Protein AF-A0A965PEU0-F1 (afdb_monomer_lite)

pLDDT: mean 86.39, std 12.09, range [56.53, 98.12]

Sequence (82 aa):
MTLREVIIAMQGYNNQFEIEQQFEWERARWQTTLLLNVHTAKGKSIKPKDLIEFPWENDNPKPIKRSLTEVDKSIFEKWDKE

Structure (mmCIF, N/CA/C/O backbone):
data_AF-A0A965PEU0-F1
#
_entry.id   AF-A0A965PEU0-F1
#
loop_
_atom_site.group_PDB
_atom_site.id
_atom_site.type_symbol
_atom_site.label_atom_id
_atom_site.label_alt_id
_atom_site.label_comp_id
_atom_site.label_asym_id
_atom_site.label_entity_id
_atom_site.label_seq_id
_atom_site.pdbx_PDB_ins_code
_atom_site.Cartn_x
_atom_site.Cartn_y
_atom_site.Cartn_z
_atom_site.occupancy
_atom_site.B_iso_or_equiv
_atom_site.auth_seq_id
_atom_site.auth_comp_id
_atom_site.auth_asym_id
_atom_site.auth_atom_id
_atom_site.pdbx_PDB_model_num
ATOM 1 N N . MET A 1 1 ? 15.362 4.500 -29.124 1.00 71.75 1 MET A N 1
ATOM 2 C CA . MET A 1 1 ? 14.742 3.522 -28.216 1.00 71.75 1 MET A CA 1
ATOM 3 C C . MET A 1 1 ? 15.323 2.164 -28.512 1.00 71.75 1 MET A C 1
ATOM 5 O O . MET A 1 1 ? 14.885 1.523 -29.458 1.00 71.75 1 MET A O 1
ATOM 9 N N . THR A 1 2 ? 16.334 1.765 -27.748 1.00 88.00 2 THR A N 1
ATOM 10 C CA . THR A 1 2 ? 16.843 0.389 -27.764 1.00 88.00 2 THR A CA 1
ATOM 11 C C . THR A 1 2 ? 15.912 -0.524 -26.963 1.00 88.00 2 THR A C 1
ATOM 13 O O . THR A 1 2 ? 15.130 -0.053 -26.130 1.00 88.00 2 THR A O 1
ATOM 16 N N . LEU A 1 3 ? 15.992 -1.841 -27.173 1.00 84.69 3 LEU A N 1
ATOM 17 C CA . LEU A 1 3 ? 15.207 -2.814 -26.399 1.00 84.69 3 LEU A CA 1
ATOM 18 C C . LEU A 1 3 ? 15.441 -2.648 -24.888 1.00 84.69 3 LEU A C 1
ATOM 20 O O . LEU A 1 3 ? 14.510 -2.743 -24.085 1.00 84.69 3 LEU A O 1
ATOM 24 N N . ARG A 1 4 ? 16.682 -2.331 -24.502 1.00 84.19 4 ARG A N 1
ATOM 25 C CA . ARG A 1 4 ? 17.055 -2.034 -23.118 1.00 84.19 4 ARG A CA 1
ATOM 26 C C . ARG A 1 4 ? 16.295 -0.829 -22.559 1.00 84.19 4 ARG A C 1
ATOM 28 O O . ARG A 1 4 ? 15.801 -0.898 -21.437 1.00 84.19 4 ARG A O 1
ATOM 35 N N . GLU A 1 5 ? 16.193 0.259 -23.321 1.00 86.94 5 GLU A N 1
ATOM 36 C CA . GLU A 1 5 ? 15.448 1.460 -22.914 1.00 86.94 5 GLU A CA 1
ATOM 37 C C . GLU A 1 5 ? 13.955 1.161 -22.736 1.00 86.94 5 GLU A C 1
ATOM 39 O O . GLU A 1 5 ? 13.359 1.592 -21.749 1.00 86.94 5 GLU A O 1
ATOM 44 N N . VAL A 1 6 ? 13.369 0.359 -23.632 1.00 89.56 6 VAL A N 1
ATOM 45 C CA . VAL A 1 6 ? 11.964 -0.071 -23.532 1.00 89.56 6 VAL A CA 1
ATOM 46 C C . VAL A 1 6 ? 11.732 -0.908 -22.275 1.00 89.56 6 VAL A C 1
ATOM 48 O O . VAL A 1 6 ? 10.782 -0.654 -21.540 1.00 89.56 6 VAL A O 1
ATOM 51 N N . ILE A 1 7 ? 12.613 -1.864 -21.974 1.00 88.44 7 ILE A N 1
ATOM 52 C CA . ILE A 1 7 ? 12.491 -2.704 -20.772 1.00 88.44 7 ILE A CA 1
ATOM 53 C C . ILE A 1 7 ? 12.602 -1.869 -19.496 1.00 88.44 7 ILE A C 1
ATOM 55 O O . ILE A 1 7 ? 11.814 -2.072 -18.573 1.00 88.44 7 ILE A O 1
ATOM 59 N N . ILE A 1 8 ? 13.529 -0.909 -19.446 1.00 89.31 8 ILE A N 1
ATOM 60 C CA . ILE A 1 8 ? 13.655 0.008 -18.304 1.00 89.31 8 ILE A CA 1
ATOM 61 C C . ILE A 1 8 ? 12.382 0.848 -18.150 1.00 89.31 8 ILE A C 1
ATOM 63 O O . ILE A 1 8 ? 11.871 0.979 -17.038 1.00 89.31 8 ILE A O 1
ATOM 67 N N . ALA A 1 9 ? 11.833 1.375 -19.247 1.00 92.56 9 ALA A N 1
ATOM 68 C CA . ALA A 1 9 ? 10.587 2.136 -19.216 1.00 92.56 9 ALA A CA 1
ATOM 69 C C . ALA A 1 9 ? 9.400 1.283 -18.729 1.00 92.56 9 ALA A C 1
ATOM 71 O O . ALA A 1 9 ? 8.639 1.726 -17.870 1.00 92.56 9 ALA A O 1
ATOM 72 N N . MET A 1 10 ? 9.275 0.039 -19.208 1.00 91.31 10 MET A N 1
ATOM 73 C CA . MET A 1 10 ? 8.245 -0.907 -18.757 1.00 91.31 10 MET A CA 1
ATOM 74 C C . MET A 1 10 ? 8.384 -1.244 -17.268 1.00 91.31 10 MET A C 1
ATOM 76 O O . MET A 1 10 ? 7.387 -1.285 -16.551 1.00 91.31 10 MET A O 1
ATOM 80 N N . GLN A 1 11 ? 9.610 -1.461 -16.784 1.00 90.38 11 GLN A N 1
ATOM 81 C CA . GLN A 1 11 ? 9.874 -1.688 -15.361 1.00 90.38 11 GLN A CA 1
ATOM 82 C C . GLN A 1 11 ? 9.482 -0.473 -14.516 1.00 90.38 11 GLN A C 1
ATOM 84 O O . GLN A 1 11 ? 8.825 -0.636 -13.490 1.00 90.38 11 GLN A O 1
ATOM 89 N N . GLY A 1 12 ? 9.839 0.734 -14.964 1.00 92.19 12 GLY A N 1
ATOM 90 C CA . GLY A 1 12 ? 9.459 1.979 -14.300 1.00 92.19 12 GLY A CA 1
ATOM 91 C C . GLY A 1 12 ? 7.942 2.151 -14.215 1.00 92.19 12 GLY A C 1
ATOM 92 O O . GLY A 1 12 ? 7.423 2.447 -13.141 1.00 92.19 12 GLY A O 1
ATOM 93 N N . TYR A 1 13 ? 7.229 1.893 -15.314 1.00 95.38 13 TYR A N 1
ATOM 94 C CA . TYR A 1 13 ? 5.768 1.945 -15.348 1.00 95.38 13 TYR A CA 1
ATOM 95 C C . TYR A 1 13 ? 5.126 0.925 -14.401 1.00 95.38 13 TYR A C 1
ATOM 97 O O . TYR A 1 13 ? 4.253 1.285 -13.617 1.00 95.38 13 TYR A O 1
ATOM 105 N N . ASN A 1 14 ? 5.589 -0.328 -14.417 1.00 93.75 14 ASN A N 1
ATOM 106 C CA . ASN A 1 14 ? 5.062 -1.366 -13.529 1.00 93.75 14 ASN A CA 1
ATOM 107 C C . ASN A 1 14 ? 5.282 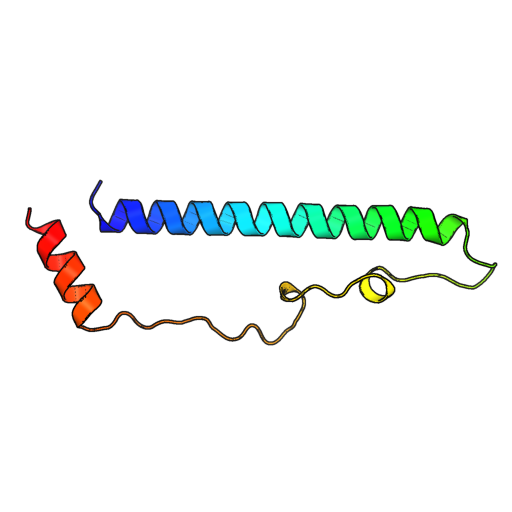-1.023 -12.050 1.00 93.75 14 ASN A C 1
ATOM 109 O O . ASN A 1 14 ? 4.382 -1.225 -11.243 1.00 93.75 14 ASN A O 1
ATOM 113 N N . ASN A 1 15 ? 6.450 -0.475 -11.701 1.00 92.19 15 ASN A N 1
ATOM 114 C CA . ASN A 1 15 ? 6.735 -0.031 -10.338 1.00 92.19 15 ASN A CA 1
ATOM 115 C C . ASN A 1 15 ? 5.824 1.132 -9.915 1.00 92.19 15 ASN A C 1
ATOM 117 O O . ASN A 1 15 ? 5.300 1.134 -8.806 1.00 92.19 15 ASN A O 1
ATOM 121 N N . GLN A 1 16 ? 5.599 2.102 -10.805 1.00 95.31 16 GLN A N 1
ATOM 122 C CA . GLN A 1 16 ? 4.673 3.205 -10.546 1.00 95.31 16 GLN A CA 1
ATOM 123 C C . GLN A 1 16 ? 3.243 2.695 -10.327 1.00 95.31 16 GLN A C 1
ATOM 125 O O . GLN A 1 16 ? 2.599 3.075 -9.352 1.00 95.31 16 GLN A O 1
ATOM 130 N N . PHE A 1 17 ? 2.776 1.793 -11.192 1.00 96.12 17 PHE A N 1
ATOM 131 C CA . PHE A 1 17 ? 1.466 1.164 -11.062 1.00 96.12 17 PHE A CA 1
ATOM 132 C C . PHE A 1 17 ? 1.334 0.393 -9.741 1.00 96.12 17 PHE A C 1
ATOM 134 O O . PHE A 1 17 ? 0.322 0.504 -9.057 1.00 96.12 17 PHE A O 1
ATOM 141 N N . GLU A 1 18 ? 2.361 -0.359 -9.342 1.00 94.81 18 GLU A N 1
ATOM 142 C CA . GLU A 1 18 ? 2.358 -1.076 -8.066 1.00 94.81 18 GLU A CA 1
ATOM 143 C C . GLU A 1 18 ? 2.223 -0.117 -6.873 1.00 94.81 18 GLU A C 1
ATOM 145 O O . GLU A 1 18 ? 1.379 -0.348 -6.008 1.00 94.81 18 GLU A O 1
ATOM 150 N N . ILE A 1 19 ? 2.979 0.986 -6.857 1.00 95.06 19 ILE A N 1
ATOM 151 C CA . ILE A 1 19 ? 2.898 2.017 -5.807 1.00 95.06 19 ILE A CA 1
ATOM 152 C C . ILE A 1 19 ? 1.498 2.644 -5.752 1.00 95.06 19 ILE A C 1
ATOM 154 O O . ILE A 1 19 ? 0.941 2.818 -4.667 1.00 95.06 19 ILE A O 1
ATOM 158 N N . GLU A 1 20 ? 0.910 2.965 -6.905 1.00 97.62 20 GLU A N 1
ATOM 159 C CA . GLU A 1 20 ? -0.450 3.512 -6.984 1.00 97.62 20 GLU A CA 1
ATOM 160 C C . GLU A 1 20 ? -1.474 2.545 -6.385 1.00 97.62 20 GLU A C 1
ATOM 162 O O . GLU A 1 20 ? -2.296 2.939 -5.555 1.00 97.62 20 GLU A O 1
ATOM 167 N N . GLN A 1 21 ? -1.378 1.260 -6.726 1.00 97.25 21 GLN A N 1
ATOM 168 C CA . GLN A 1 21 ? -2.262 0.240 -6.176 1.00 97.25 21 GLN A CA 1
ATOM 169 C C . GLN A 1 21 ? -2.069 0.074 -4.663 1.00 97.25 21 GLN A C 1
ATOM 171 O O . GLN A 1 21 ? -3.060 -0.007 -3.937 1.00 97.25 21 GLN A O 1
ATOM 176 N N . GLN A 1 22 ? -0.827 0.053 -4.169 1.00 96.38 22 GLN A N 1
ATOM 177 C CA . GLN A 1 22 ? -0.540 -0.012 -2.730 1.00 96.38 22 GLN A CA 1
ATOM 178 C C . GLN A 1 22 ? -1.187 1.160 -1.981 1.00 96.38 22 GLN A C 1
ATOM 180 O O . GLN A 1 22 ? -1.847 0.952 -0.961 1.00 96.38 22 GLN A O 1
ATOM 185 N N . PHE A 1 23 ? -1.081 2.375 -2.523 1.00 96.81 23 PHE A N 1
ATOM 186 C CA . PHE A 1 23 ? -1.679 3.564 -1.924 1.00 96.81 23 PHE A CA 1
ATOM 187 C C . PHE A 1 23 ? -3.209 3.491 -1.864 1.00 96.81 23 PHE A C 1
ATOM 189 O O . PHE A 1 23 ? -3.808 3.835 -0.842 1.00 96.81 23 PHE A O 1
ATOM 196 N N . GLU A 1 24 ? -3.854 3.000 -2.922 1.00 98.12 24 GLU A N 1
ATOM 197 C CA . GLU A 1 24 ? -5.308 2.815 -2.935 1.00 98.12 24 GLU A CA 1
ATOM 198 C C . GLU A 1 24 ? -5.765 1.776 -1.900 1.00 98.12 24 GLU A C 1
ATOM 200 O O . GLU A 1 24 ? -6.729 2.012 -1.163 1.00 98.12 24 GLU A O 1
ATOM 205 N N . TRP A 1 25 ? -5.029 0.672 -1.752 1.00 97.44 25 TRP A N 1
ATOM 206 C CA . TRP A 1 25 ? -5.292 -0.325 -0.710 1.00 97.44 25 TRP A CA 1
ATOM 207 C C . TRP A 1 25 ? -5.133 0.242 0.703 1.00 97.44 25 TRP A C 1
ATOM 209 O O . TRP A 1 25 ? -5.978 0.008 1.575 1.00 97.44 25 TRP A O 1
ATOM 219 N N . GLU A 1 26 ? -4.086 1.027 0.942 1.00 97.12 26 GLU A N 1
ATOM 220 C CA . GLU A 1 26 ? -3.869 1.687 2.227 1.00 97.12 26 GLU A CA 1
ATOM 221 C C . GLU A 1 26 ? -4.968 2.699 2.540 1.00 97.12 26 GLU A C 1
ATOM 223 O O . GLU A 1 26 ? -5.491 2.714 3.660 1.00 97.12 26 GLU A O 1
ATOM 228 N N . ARG A 1 27 ? -5.373 3.504 1.554 1.00 97.62 27 ARG A N 1
ATOM 229 C CA . ARG A 1 27 ? -6.465 4.467 1.699 1.00 97.62 27 ARG A CA 1
ATOM 230 C C . ARG A 1 27 ? -7.771 3.767 2.065 1.00 97.62 27 ARG A C 1
ATOM 232 O O . ARG A 1 27 ? -8.426 4.185 3.021 1.00 97.62 27 ARG A O 1
ATOM 239 N N . ALA A 1 28 ? -8.122 2.692 1.360 1.00 98.00 28 ALA A N 1
ATOM 240 C CA . ALA A 1 28 ? -9.324 1.910 1.637 1.00 98.00 28 ALA A CA 1
ATOM 241 C C . ALA A 1 28 ? -9.303 1.319 3.058 1.00 98.00 28 ALA A C 1
ATOM 243 O O . ALA A 1 28 ? -10.300 1.395 3.785 1.00 98.00 28 ALA A O 1
ATOM 244 N N . ARG A 1 29 ? -8.149 0.799 3.500 1.00 97.75 29 ARG A N 1
ATOM 245 C CA . ARG A 1 29 ? -7.953 0.295 4.869 1.00 97.75 29 ARG A CA 1
ATOM 246 C C . ARG A 1 29 ? -8.169 1.394 5.910 1.00 97.75 29 ARG A C 1
ATOM 248 O O . ARG A 1 29 ? -8.889 1.177 6.886 1.00 97.75 29 ARG A O 1
ATOM 255 N N . TRP A 1 30 ? -7.598 2.580 5.705 1.00 97.00 30 TRP A N 1
ATOM 256 C CA . TRP A 1 30 ? -7.767 3.720 6.613 1.00 97.00 30 TRP A CA 1
ATOM 257 C C . TRP A 1 30 ? -9.212 4.211 6.679 1.00 97.00 30 TRP A C 1
ATOM 259 O O . TRP A 1 30 ? -9.751 4.379 7.774 1.00 97.00 30 TRP A O 1
ATOM 269 N N . GLN A 1 31 ? -9.861 4.384 5.528 1.00 97.62 31 GLN A N 1
ATOM 270 C CA . GLN A 1 31 ? -11.271 4.775 5.452 1.00 97.62 31 GLN A CA 1
ATOM 271 C C . GLN A 1 31 ? -12.162 3.779 6.202 1.00 97.62 31 GLN A C 1
ATOM 273 O O . GLN A 1 31 ? -12.983 4.177 7.028 1.00 97.62 31 GLN A O 1
ATOM 278 N N . THR A 1 32 ? -11.940 2.483 5.982 1.00 97.31 32 THR A N 1
ATOM 279 C CA . THR A 1 32 ? -12.692 1.413 6.650 1.00 97.31 32 THR A CA 1
ATOM 280 C C . THR A 1 32 ? -12.428 1.393 8.154 1.00 97.31 32 THR A C 1
ATOM 282 O O . THR A 1 32 ? -13.357 1.238 8.941 1.00 97.31 32 THR A O 1
ATOM 285 N N . THR A 1 33 ? -11.184 1.618 8.582 1.00 97.50 33 THR A N 1
ATOM 286 C CA . THR A 1 33 ? -10.830 1.693 10.009 1.00 97.50 33 THR A CA 1
ATOM 287 C C . THR A 1 33 ? -11.593 2.812 10.712 1.00 97.50 33 THR A C 1
ATOM 289 O O . THR A 1 33 ? -12.144 2.607 11.792 1.00 97.50 33 THR A O 1
ATOM 292 N N . LEU A 1 34 ? -11.663 3.995 10.096 1.00 95.38 34 LEU A N 1
ATOM 293 C CA . LEU A 1 34 ? -12.411 5.128 10.640 1.00 95.38 34 LEU A CA 1
ATOM 294 C C . LEU A 1 34 ? -13.916 4.843 10.682 1.00 95.38 34 LEU A C 1
ATOM 296 O O . LEU A 1 34 ? -14.555 5.107 11.701 1.00 95.38 34 LEU A O 1
ATOM 300 N N . LEU A 1 35 ? -14.458 4.247 9.616 1.00 96.44 35 LEU A N 1
ATOM 301 C CA . LEU A 1 35 ? -15.863 3.845 9.543 1.00 96.44 35 LEU A CA 1
ATOM 302 C C . LEU A 1 35 ? -16.230 2.821 10.625 1.00 96.44 35 LEU A C 1
ATOM 304 O O . LEU A 1 35 ? -17.299 2.902 11.217 1.00 96.44 35 LEU A O 1
ATOM 308 N N . LEU A 1 36 ? -15.358 1.861 10.918 1.00 95.88 36 LEU A N 1
ATOM 309 C CA . LEU A 1 36 ? -15.624 0.880 11.968 1.00 95.88 36 LEU A CA 1
ATOM 310 C C . LEU A 1 36 ? -15.472 1.490 13.361 1.00 95.88 36 LEU A C 1
ATOM 312 O O . LEU A 1 36 ? -16.282 1.203 14.240 1.00 95.88 36 LEU A O 1
ATOM 316 N N . ASN A 1 37 ? -14.489 2.371 13.561 1.00 95.25 37 ASN A N 1
ATOM 317 C CA . ASN A 1 37 ? -14.226 2.985 14.861 1.00 95.25 37 ASN A CA 1
ATOM 318 C C . ASN A 1 37 ? -15.416 3.791 15.402 1.00 95.25 37 ASN A C 1
ATOM 320 O O . ASN A 1 37 ? -15.645 3.765 16.610 1.00 95.25 37 ASN A O 1
ATOM 324 N N . VAL A 1 38 ? -16.237 4.420 14.553 1.00 94.69 38 VAL A N 1
ATOM 325 C CA . VAL A 1 38 ? -17.452 5.116 15.030 1.00 94.69 38 VAL A CA 1
ATOM 326 C C . VAL A 1 38 ? -18.505 4.168 15.616 1.00 94.69 38 VAL A C 1
ATOM 328 O O . VAL A 1 38 ? -19.338 4.592 16.413 1.00 94.69 38 VAL A O 1
ATOM 331 N N . HIS A 1 39 ? -18.449 2.882 15.263 1.00 95.12 39 HIS A N 1
ATOM 332 C CA . HIS A 1 39 ? -19.345 1.838 15.761 1.00 95.12 39 HIS A CA 1
ATOM 333 C C . HIS A 1 39 ? -18.710 0.973 16.860 1.00 95.12 39 HIS A C 1
ATOM 335 O O . HIS A 1 39 ? -19.344 0.040 17.358 1.00 95.12 39 HIS A O 1
ATOM 341 N N . THR A 1 40 ? -17.468 1.260 17.261 1.00 94.62 40 THR A N 1
ATOM 342 C CA . THR A 1 40 ? -16.799 0.512 18.333 1.00 94.62 40 THR A CA 1
ATOM 343 C C . THR A 1 40 ? -17.286 0.934 19.718 1.00 94.62 40 THR A C 1
ATOM 345 O O . THR A 1 40 ? -17.682 2.075 19.957 1.00 94.62 40 THR A O 1
ATOM 348 N N . ALA A 1 41 ? -17.268 -0.011 20.662 1.00 92.25 41 ALA A N 1
ATOM 349 C CA . ALA A 1 41 ? -17.645 0.265 22.043 1.00 92.25 41 ALA A CA 1
ATOM 350 C C . ALA A 1 41 ? -16.722 1.323 22.668 1.00 92.25 41 ALA A C 1
ATOM 352 O O . ALA A 1 41 ? -15.518 1.343 22.411 1.00 92.25 41 ALA A O 1
ATOM 353 N N . LYS A 1 42 ? -17.274 2.167 23.549 1.00 89.75 42 LYS A N 1
ATOM 354 C CA . LYS A 1 42 ? -16.524 3.231 24.23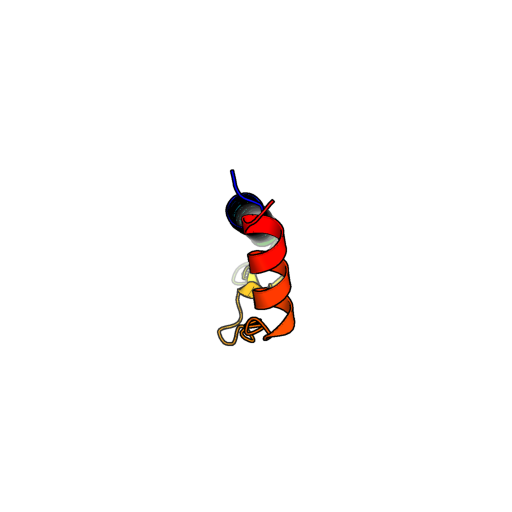1 1.00 89.75 42 LYS A CA 1
ATOM 355 C C . LYS A 1 42 ? -15.256 2.678 24.895 1.00 89.75 42 LYS A C 1
ATOM 357 O O . LYS A 1 42 ? -15.324 1.748 25.694 1.00 89.75 42 LYS A O 1
ATOM 362 N N . GLY A 1 43 ? -14.113 3.283 24.576 1.00 89.69 43 GLY A N 1
ATOM 363 C CA . GLY A 1 43 ? -12.801 2.878 25.095 1.00 89.69 43 GLY A CA 1
ATOM 364 C C . GLY A 1 43 ? -12.116 1.758 24.305 1.00 89.69 43 GLY A C 1
ATOM 365 O O . GLY A 1 43 ? -10.988 1.406 24.636 1.00 89.69 43 GLY A O 1
ATOM 366 N N . LYS A 1 44 ? -12.752 1.220 23.258 1.00 92.44 44 LYS A N 1
ATOM 367 C CA . LYS A 1 44 ? -12.115 0.329 22.281 1.00 92.44 44 LYS A CA 1
ATOM 368 C C . LYS A 1 44 ? -11.853 1.094 20.986 1.00 92.44 44 LYS A C 1
ATOM 370 O O . LYS A 1 44 ? -12.586 2.012 20.646 1.00 92.44 44 LYS A O 1
ATOM 375 N N . SER A 1 45 ? -10.788 0.719 20.290 1.00 93.31 45 SER A N 1
ATOM 376 C CA . SER A 1 45 ? -10.420 1.265 18.987 1.00 93.31 45 SER A CA 1
ATOM 377 C C . SER A 1 45 ? -9.729 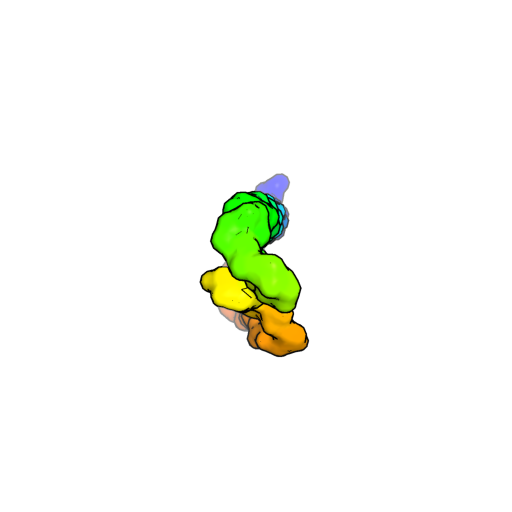0.170 18.185 1.00 93.31 45 SER A C 1
ATOM 379 O O . SER A 1 45 ? -8.941 -0.596 18.740 1.00 93.31 45 SER A O 1
ATOM 381 N N . ILE A 1 46 ? -10.063 0.088 16.903 1.00 95.25 46 ILE A N 1
ATOM 382 C CA . ILE A 1 46 ? -9.465 -0.804 15.915 1.00 95.25 46 ILE A CA 1
ATOM 383 C C . ILE A 1 46 ? -8.344 -0.035 15.220 1.00 95.25 46 ILE A C 1
ATOM 385 O O . ILE A 1 46 ? -8.542 1.103 14.775 1.00 95.25 46 ILE A O 1
ATOM 389 N N . LYS A 1 47 ? -7.169 -0.653 15.115 1.00 95.44 47 LYS A N 1
ATOM 390 C CA . LYS A 1 47 ? -6.046 -0.133 14.333 1.00 95.44 47 LYS A CA 1
ATOM 391 C C . LYS A 1 47 ? -6.134 -0.647 12.893 1.00 95.44 47 LYS A C 1
ATOM 393 O O . LYS A 1 47 ? -6.628 -1.7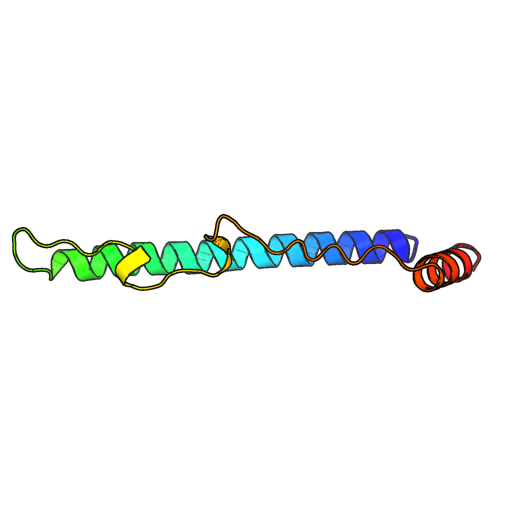48 12.674 1.00 95.44 47 LYS A O 1
ATOM 398 N N . PRO A 1 48 ? -5.580 0.071 11.902 1.00 96.00 48 PRO A N 1
ATOM 399 C CA . PRO A 1 48 ? -5.600 -0.387 10.511 1.00 96.00 48 PRO A CA 1
ATOM 400 C C . PRO A 1 48 ? -4.995 -1.779 10.302 1.00 96.00 48 PRO A C 1
ATOM 402 O O . PRO A 1 48 ? -5.552 -2.582 9.559 1.00 96.00 48 PRO A O 1
ATOM 405 N N . LYS A 1 49 ? -3.895 -2.090 11.001 1.00 95.12 49 LYS A N 1
ATOM 406 C CA . LYS A 1 49 ? -3.244 -3.408 10.940 1.00 95.12 49 LYS A CA 1
ATOM 407 C C . LYS A 1 49 ? -4.090 -4.538 11.540 1.00 95.12 49 LYS A C 1
ATOM 409 O O . LYS A 1 49 ? -3.906 -5.681 11.150 1.00 95.12 49 LYS A O 1
ATOM 414 N N . ASP A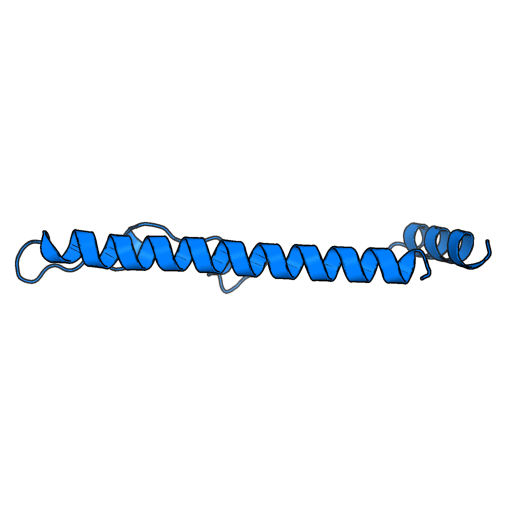 1 50 ? -5.061 -4.224 12.402 1.00 94.12 50 ASP A N 1
ATOM 415 C CA . ASP A 1 50 ? -6.007 -5.224 12.915 1.00 94.12 50 ASP A CA 1
ATOM 416 C C . ASP A 1 50 ? -7.010 -5.669 11.827 1.00 94.12 50 ASP A C 1
ATOM 418 O O . ASP A 1 50 ? -7.635 -6.718 11.967 1.00 94.12 50 ASP A O 1
ATOM 422 N N . LEU A 1 51 ? -7.186 -4.882 10.750 1.00 94.19 51 LEU A N 1
ATOM 423 C CA . LEU A 1 51 ? -8.036 -5.244 9.607 1.00 94.19 51 LEU A CA 1
ATOM 424 C C . LEU A 1 51 ? -7.284 -6.089 8.581 1.00 94.19 51 LEU A C 1
ATOM 426 O O . LEU A 1 51 ? -7.786 -7.120 8.138 1.00 94.19 51 LEU A O 1
ATOM 430 N N . ILE A 1 52 ? -6.113 -5.611 8.157 1.00 94.62 52 ILE A N 1
ATOM 431 C CA . ILE A 1 52 ? -5.276 -6.277 7.160 1.00 94.62 52 ILE A CA 1
ATOM 432 C C . ILE A 1 52 ? -3.829 -5.786 7.273 1.00 94.62 52 ILE A C 1
ATOM 434 O O . ILE A 1 52 ? -3.566 -4.580 7.358 1.00 94.62 52 ILE A O 1
ATOM 438 N N . GLU A 1 53 ? -2.892 -6.730 7.241 1.00 94.00 53 GLU A N 1
ATOM 439 C CA . GLU A 1 53 ? -1.455 -6.480 7.127 1.00 94.00 53 GLU A CA 1
ATOM 440 C C . GLU A 1 53 ? -1.022 -6.711 5.681 1.00 94.00 53 GLU A C 1
ATOM 442 O O . GLU A 1 53 ? -1.320 -7.757 5.096 1.00 94.00 53 GLU A O 1
ATOM 447 N N . PHE A 1 54 ? -0.337 -5.733 5.088 1.00 93.88 54 PHE A N 1
ATOM 448 C CA . PHE A 1 54 ? 0.084 -5.848 3.698 1.00 93.88 54 PHE A CA 1
ATOM 449 C C . PHE A 1 54 ? 1.497 -6.431 3.571 1.00 93.88 54 PHE A C 1
ATOM 451 O O . PHE A 1 54 ? 2.367 -6.139 4.394 1.00 93.88 54 PHE A O 1
ATOM 458 N N . PRO A 1 55 ? 1.785 -7.208 2.507 1.00 89.50 55 PRO A N 1
ATOM 459 C CA . PRO A 1 55 ? 3.104 -7.809 2.312 1.00 89.50 55 PRO A CA 1
ATOM 460 C C . PRO A 1 55 ? 4.256 -6.797 2.250 1.00 89.50 55 PRO A C 1
ATOM 462 O O . PRO A 1 55 ? 5.360 -7.124 2.687 1.00 89.50 55 PRO A O 1
ATOM 465 N N . TRP A 1 56 ? 4.002 -5.590 1.729 1.00 89.25 56 TRP A N 1
ATOM 466 C CA . TRP A 1 56 ? 4.990 -4.516 1.556 1.00 89.25 56 TRP A CA 1
ATOM 467 C C . TRP A 1 56 ? 5.276 -3.707 2.830 1.00 89.25 56 TRP A C 1
ATOM 469 O O . TRP A 1 56 ? 6.211 -2.916 2.844 1.00 89.25 56 TRP A O 1
ATOM 479 N N . GLU A 1 57 ? 4.528 -3.928 3.915 1.00 88.69 57 GLU A N 1
ATOM 480 C CA . GLU A 1 57 ? 4.791 -3.308 5.224 1.00 88.69 57 GLU A CA 1
ATOM 481 C C . GLU A 1 57 ? 5.826 -4.084 6.057 1.00 88.69 57 GLU A C 1
ATOM 483 O O . GLU A 1 57 ? 6.142 -3.683 7.177 1.00 88.69 57 GLU A O 1
ATOM 488 N N . ASN A 1 58 ? 6.327 -5.213 5.545 1.00 83.75 58 ASN A N 1
ATOM 489 C CA . ASN A 1 58 ? 7.321 -6.031 6.230 1.00 83.75 58 ASN A CA 1
ATOM 490 C C . ASN A 1 58 ? 8.735 -5.470 6.031 1.00 83.75 58 ASN A C 1
ATOM 492 O O . ASN A 1 58 ? 9.201 -5.340 4.901 1.00 83.75 58 ASN A O 1
ATOM 496 N N . ASP A 1 59 ? 9.469 -5.283 7.131 1.00 69.38 59 ASP A N 1
ATOM 497 C CA . ASP A 1 59 ? 10.847 -4.757 7.143 1.00 69.38 59 ASP A CA 1
ATOM 498 C C . ASP A 1 59 ? 11.892 -5.679 6.478 1.00 69.38 59 ASP A C 1
ATOM 500 O O . ASP A 1 59 ? 13.047 -5.297 6.300 1.00 69.38 59 ASP A O 1
ATOM 504 N N . ASN A 1 60 ? 11.498 -6.895 6.082 1.00 64.38 60 ASN A N 1
ATOM 505 C CA . ASN A 1 60 ? 12.331 -7.851 5.349 1.00 64.38 60 ASN A CA 1
ATOM 506 C C . ASN A 1 60 ? 11.780 -8.104 3.936 1.00 64.38 60 ASN A C 1
ATOM 508 O O . ASN A 1 60 ? 11.319 -9.218 3.646 1.00 64.38 60 ASN A O 1
ATOM 512 N N . PRO A 1 61 ? 11.836 -7.120 3.019 1.00 62.97 61 PRO A N 1
ATOM 513 C CA . PRO A 1 61 ? 11.586 -7.401 1.618 1.00 62.97 61 PRO A CA 1
ATOM 514 C C . PRO A 1 61 ? 12.658 -8.389 1.154 1.00 62.97 61 PRO A C 1
ATOM 516 O O . PRO A 1 61 ? 13.849 -8.073 1.143 1.00 62.97 61 PRO A O 1
ATOM 519 N N . LYS A 1 62 ? 12.263 -9.615 0.786 1.00 60.62 62 LYS A N 1
ATOM 520 C CA . LYS A 1 62 ? 13.189 -10.540 0.120 1.00 60.62 62 LYS A CA 1
ATOM 521 C C . LYS A 1 62 ? 13.661 -9.827 -1.146 1.00 60.62 62 LYS A C 1
ATOM 523 O O . LYS A 1 62 ? 12.820 -9.551 -2.003 1.00 60.62 62 LYS A O 1
ATOM 528 N N . PRO A 1 63 ? 14.957 -9.501 -1.292 1.00 57.56 63 PRO A N 1
ATOM 529 C CA . PRO A 1 63 ? 15.408 -8.814 -2.482 1.00 57.56 63 PRO A CA 1
ATOM 530 C C . PRO A 1 63 ? 15.173 -9.746 -3.668 1.00 57.56 63 PRO A C 1
ATOM 532 O O . PRO A 1 63 ? 15.850 -10.764 -3.807 1.00 57.56 63 PRO A O 1
ATOM 535 N N . ILE A 1 64 ? 14.242 -9.391 -4.555 1.00 61.09 64 ILE A N 1
ATOM 536 C CA . ILE A 1 64 ? 14.106 -10.023 -5.871 1.00 61.09 64 ILE A CA 1
ATOM 537 C C . ILE A 1 64 ? 15.235 -9.468 -6.753 1.00 61.09 64 ILE A C 1
ATOM 539 O O . ILE A 1 64 ? 15.022 -8.853 -7.791 1.00 61.09 64 ILE A O 1
ATOM 543 N N . LYS A 1 65 ? 16.486 -9.621 -6.312 1.00 56.53 65 LYS A N 1
ATOM 544 C CA . LYS A 1 65 ? 17.655 -9.333 -7.136 1.00 56.53 65 LYS A CA 1
ATOM 545 C C . LYS A 1 65 ? 17.919 -10.578 -7.966 1.00 56.53 65 LYS A C 1
ATOM 547 O O . LYS A 1 65 ? 18.736 -11.415 -7.595 1.00 56.53 65 LYS A O 1
ATOM 552 N N . ARG A 1 66 ? 17.219 -10.716 -9.094 1.00 60.75 66 ARG A N 1
ATOM 553 C CA . ARG A 1 66 ? 17.751 -11.554 -10.173 1.00 60.75 66 ARG A CA 1
ATOM 554 C C . ARG A 1 66 ? 18.965 -10.810 -10.724 1.00 60.75 66 ARG A C 1
ATOM 556 O O . ARG A 1 66 ? 18.815 -9.776 -11.367 1.00 60.75 66 ARG A O 1
ATOM 563 N N . SER A 1 67 ? 20.168 -11.273 -10.393 1.00 60.03 67 SER A N 1
ATOM 564 C CA . SER A 1 67 ? 21.371 -10.827 -11.093 1.00 60.03 67 SER A CA 1
ATOM 565 C C . SER A 1 67 ? 21.228 -11.203 -12.563 1.00 60.03 67 SER A C 1
ATOM 567 O O . SER A 1 67 ? 20.881 -12.348 -12.848 1.00 60.03 67 SER A O 1
ATOM 569 N N . LEU A 1 68 ? 21.494 -10.262 -13.473 1.00 64.81 68 LEU A N 1
ATOM 570 C CA . LEU A 1 68 ? 21.536 -10.553 -14.906 1.00 64.81 68 LEU A CA 1
ATOM 571 C C . LEU A 1 68 ? 22.527 -11.691 -15.155 1.00 64.81 68 LEU A C 1
ATOM 573 O O . LEU A 1 68 ? 23.717 -11.571 -14.845 1.00 64.81 68 LEU A O 1
ATOM 577 N N . THR A 1 69 ? 22.018 -12.785 -15.700 1.00 75.94 69 THR A N 1
ATOM 578 C CA . THR A 1 69 ? 22.809 -13.935 -16.123 1.00 75.94 69 THR A CA 1
ATOM 579 C C . THR A 1 69 ? 23.637 -13.555 -17.354 1.00 75.94 69 THR A C 1
ATOM 581 O O . THR A 1 69 ? 23.299 -12.618 -18.079 1.00 75.94 69 THR A O 1
ATOM 584 N N . GLU A 1 70 ? 24.720 -14.281 -17.639 1.00 72.69 70 GLU A N 1
ATOM 585 C CA . GLU A 1 70 ? 25.490 -14.087 -18.885 1.00 72.69 70 GLU A CA 1
ATOM 586 C C . GLU A 1 70 ? 24.620 -14.219 -20.142 1.00 72.69 70 GLU A C 1
ATOM 588 O O . GLU A 1 70 ? 24.806 -13.480 -21.107 1.00 72.69 70 GLU A O 1
ATOM 593 N N . VAL A 1 71 ? 23.599 -15.078 -20.081 1.00 71.19 71 VAL A N 1
ATOM 594 C CA . VAL A 1 71 ? 22.584 -15.235 -21.130 1.00 71.19 71 VAL A CA 1
ATOM 595 C C . VAL A 1 71 ? 21.838 -13.923 -21.382 1.00 71.19 71 VAL A C 1
ATOM 597 O O . VAL A 1 71 ? 21.733 -13.501 -22.532 1.00 71.19 71 VAL A O 1
ATOM 600 N N . ASP A 1 72 ? 21.398 -13.228 -20.331 1.00 73.62 72 ASP A N 1
ATOM 601 C CA . ASP A 1 72 ? 20.651 -11.971 -20.462 1.00 73.62 72 ASP A CA 1
ATOM 602 C C . ASP A 1 72 ? 21.505 -10.895 -21.143 1.00 73.62 72 ASP A C 1
ATOM 604 O O . ASP A 1 72 ? 21.038 -10.206 -22.047 1.00 73.62 72 ASP A O 1
ATOM 608 N N . LYS A 1 73 ? 22.791 -10.803 -20.774 1.00 78.19 73 LYS A N 1
ATOM 609 C CA . LYS A 1 73 ? 23.743 -9.862 -21.390 1.00 78.19 73 LYS A CA 1
ATOM 610 C C . LYS A 1 73 ? 23.934 -10.142 -22.882 1.00 78.19 73 LYS A C 1
ATOM 612 O O . LYS A 1 73 ? 23.886 -9.212 -23.680 1.00 78.19 73 LYS A O 1
ATOM 617 N N . SER A 1 74 ? 24.076 -11.414 -23.257 1.00 77.44 74 SER A N 1
ATOM 618 C CA . SER A 1 74 ? 24.235 -11.813 -24.662 1.00 77.44 74 SER A CA 1
ATOM 619 C C . SER A 1 74 ? 22.992 -11.526 -25.514 1.00 77.44 74 SER A C 1
ATOM 621 O O . SER A 1 74 ? 23.112 -11.172 -26.686 1.00 77.44 74 SER A O 1
ATOM 623 N N . ILE A 1 75 ? 21.794 -11.624 -24.923 1.00 78.38 75 ILE A N 1
ATOM 624 C CA . ILE A 1 75 ? 20.537 -11.257 -25.582 1.00 78.38 75 ILE A CA 1
ATOM 625 C C . ILE A 1 75 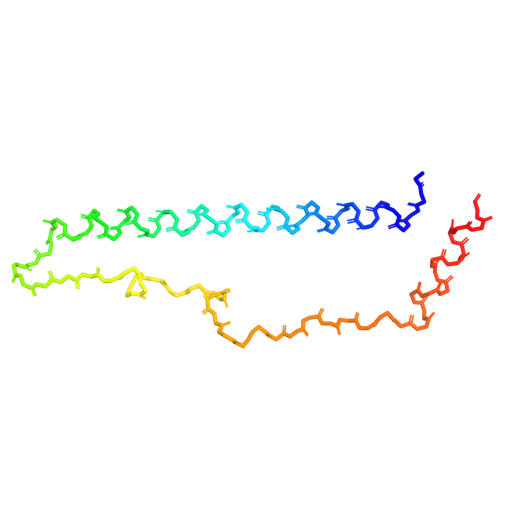? 20.511 -9.747 -25.826 1.00 78.38 75 ILE A C 1
ATOM 627 O O . ILE A 1 75 ? 20.252 -9.332 -26.951 1.00 78.38 75 ILE A O 1
ATOM 631 N N . PHE A 1 76 ? 20.836 -8.923 -24.826 1.00 78.62 76 PHE A N 1
ATOM 632 C CA . PHE A 1 76 ? 20.880 -7.467 -25.011 1.00 78.62 76 PHE A CA 1
ATOM 633 C C . PHE A 1 76 ? 21.893 -7.043 -26.079 1.00 78.62 76 PHE A C 1
ATOM 635 O O . PHE A 1 76 ? 21.551 -6.265 -26.962 1.00 78.62 76 PHE A O 1
ATOM 642 N N . GLU A 1 77 ? 23.098 -7.618 -26.071 1.00 82.25 77 GLU A N 1
ATOM 643 C CA . GLU A 1 77 ? 24.125 -7.309 -27.074 1.00 82.25 77 GLU A CA 1
ATOM 644 C C . GLU A 1 77 ? 23.730 -7.703 -28.500 1.00 82.25 77 GLU A C 1
ATOM 646 O O . GLU A 1 77 ? 24.159 -7.054 -29.453 1.00 82.25 77 GLU A O 1
ATOM 651 N N . LYS A 1 78 ? 22.944 -8.774 -28.665 1.00 82.12 78 LYS A N 1
ATOM 652 C CA . LYS A 1 78 ? 22.427 -9.174 -29.977 1.00 82.12 78 LYS A CA 1
ATOM 653 C C . LYS A 1 78 ? 21.445 -8.133 -30.517 1.00 82.12 78 LYS A C 1
ATOM 655 O O . LYS A 1 78 ? 21.546 -7.759 -31.677 1.00 82.12 78 LYS A O 1
ATOM 660 N N . TRP A 1 79 ? 20.518 -7.686 -29.676 1.00 76.19 79 TRP A N 1
ATOM 661 C CA . TRP A 1 79 ? 19.450 -6.765 -30.063 1.00 76.19 79 TRP A CA 1
ATOM 662 C C . TRP A 1 79 ? 19.911 -5.311 -30.194 1.00 76.19 79 TRP A C 1
ATOM 664 O O . TRP A 1 79 ? 19.307 -4.565 -30.948 1.00 76.19 79 TRP A O 1
ATOM 674 N N . ASP A 1 80 ? 20.974 -4.909 -29.496 1.00 75.44 80 ASP A N 1
ATOM 675 C CA . ASP A 1 80 ? 21.564 -3.571 -29.644 1.00 75.44 80 ASP A CA 1
ATOM 676 C C . ASP A 1 80 ? 22.452 -3.444 -30.906 1.00 75.44 80 ASP A C 1
ATOM 678 O O . ASP A 1 80 ? 22.878 -2.341 -31.248 1.00 75.44 80 ASP A O 1
ATOM 682 N N . LYS A 1 81 ? 22.772 -4.561 -31.582 1.00 78.12 81 LYS A N 1
ATOM 683 C CA . LYS A 1 81 ? 23.554 -4.594 -32.835 1.00 78.12 81 LYS A CA 1
ATOM 684 C C . LYS A 1 81 ? 22.696 -4.617 -34.106 1.00 78.12 81 LYS A C 1
ATOM 686 O O . LYS A 1 81 ? 23.255 -4.389 -35.179 1.00 78.12 81 LYS A O 1
ATOM 691 N N . GLU A 1 82 ? 21.409 -4.938 -33.989 1.00 61.69 82 GLU A N 1
ATOM 692 C CA . GLU A 1 82 ? 20.410 -4.814 -35.066 1.00 61.69 82 GLU A CA 1
ATOM 693 C C . GLU A 1 82 ? 19.864 -3.382 -35.131 1.00 61.69 82 GLU A C 1
ATOM 695 O O . GLU A 1 82 ? 19.699 -2.883 -36.267 1.00 61.69 82 GLU A O 1
#

Foldseek 3Di:
DFPVVVVVVVVVVVVVVVVVVVVVVLVVLVVVQVVVQVVDDPPDGDDSVNVPDDPVVDPDDPPPPPDQDPVNVVVSVVRVVD

Radius of gyration: 21.21 Å; chains: 1; bounding box: 45×20×60 Å

Secondary structure (DSSP, 8-state):
--HHHHHHHHHHHHHHHHHHHHHHHHHHHHHHHHHHHTTSPTT----HHHH---GGG-S-------PPPHHHHHHHHHHT--